Protein AF-A0A524JE22-F1 (afdb_monomer_lite)

Foldseek 3Di:
DDDQQWDWDADPQQAIDIGGDDVVVPSPDDPVNVVVVVVRVVVSVVDPSHD

pLDDT: mean 94.47, std 7.72, range [50.75, 97.94]

Structure (mmCIF, N/CA/C/O backbone):
data_AF-A0A524JE22-F1
#
_entry.id   AF-A0A524JE22-F1
#
loop_
_atom_site.group_PDB
_atom_site.id
_atom_site.type_symbol
_atom_site.label_atom_id
_atom_site.label_alt_id
_atom_site.label_comp_id
_atom_site.label_asym_id
_atom_site.label_entity_id
_atom_site.label_seq_id
_atom_site.pdbx_PDB_ins_code
_atom_site.Cartn_x
_atom_site.Cartn_y
_atom_site.Cartn_z
_atom_site.occupancy
_atom_site.B_iso_or_equiv
_atom_site.auth_seq_id
_atom_site.auth_comp_id
_atom_site.auth_asym_id
_atom_site.auth_atom_id
_atom_site.pdbx_PDB_model_num
ATOM 1 N N .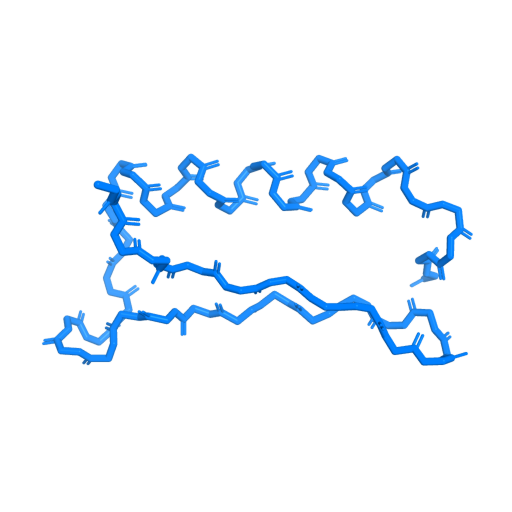 MET A 1 1 ? -0.555 5.374 -14.859 1.00 50.75 1 MET A N 1
ATOM 2 C CA . MET A 1 1 ? -0.766 4.954 -13.458 1.00 50.75 1 MET A CA 1
ATOM 3 C C . MET A 1 1 ? 0.318 3.940 -13.144 1.00 50.75 1 MET A C 1
ATOM 5 O O . MET A 1 1 ? 0.472 3.018 -13.932 1.00 50.75 1 MET A O 1
ATOM 9 N N . THR A 1 2 ? 1.135 4.166 -12.114 1.00 68.44 2 THR A N 1
ATOM 10 C CA . THR A 1 2 ? 2.213 3.241 -11.717 1.00 68.44 2 THR A CA 1
ATOM 11 C C . THR A 1 2 ? 1.601 1.952 -11.172 1.00 68.44 2 THR A C 1
ATOM 13 O O . THR A 1 2 ? 0.628 2.023 -10.424 1.00 68.44 2 THR A O 1
ATOM 16 N N . GLU A 1 3 ? 2.134 0.792 -11.556 1.00 82.81 3 GLU A N 1
ATOM 17 C CA . GLU A 1 3 ? 1.681 -0.500 -11.025 1.00 82.81 3 GLU A CA 1
ATOM 18 C C . GLU A 1 3 ? 1.906 -0.574 -9.499 1.00 82.81 3 GLU A C 1
ATOM 20 O O . GLU A 1 3 ? 2.906 -0.039 -8.998 1.00 82.81 3 GLU A O 1
ATOM 25 N N . PRO A 1 4 ? 0.990 -1.198 -8.735 1.00 86.69 4 PRO A N 1
ATOM 26 C CA . PRO A 1 4 ? 1.187 -1.400 -7.304 1.00 86.69 4 PRO A CA 1
ATOM 2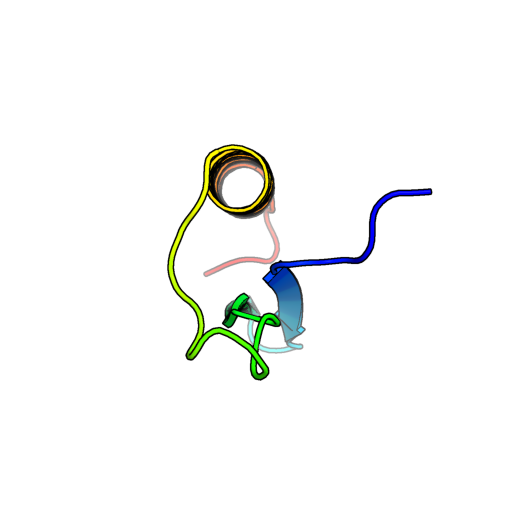7 C C . PRO A 1 4 ? 2.376 -2.345 -7.071 1.00 86.69 4 PRO A C 1
ATOM 29 O O . PRO A 1 4 ? 2.422 -3.437 -7.621 1.00 86.69 4 PRO A O 1
ATOM 32 N N . LEU A 1 5 ? 3.346 -1.910 -6.260 1.00 96.00 5 LEU A N 1
ATOM 33 C CA . LEU A 1 5 ? 4.548 -2.674 -5.884 1.00 96.00 5 LEU A CA 1
ATOM 34 C C . LEU A 1 5 ? 4.448 -3.223 -4.455 1.00 96.00 5 LEU A C 1
ATOM 36 O O . LEU A 1 5 ? 5.230 -4.092 -4.062 1.00 96.00 5 LEU A O 1
ATOM 40 N N . ALA A 1 6 ? 3.496 -2.709 -3.676 1.00 95.94 6 ALA A N 1
ATOM 41 C CA . ALA A 1 6 ? 3.085 -3.242 -2.391 1.00 95.94 6 ALA A CA 1
ATOM 42 C C . ALA A 1 6 ? 1.577 -3.029 -2.181 1.00 95.94 6 ALA A C 1
ATOM 44 O O . ALA A 1 6 ? 1.032 -1.973 -2.514 1.00 95.94 6 ALA A O 1
ATOM 45 N N . ARG A 1 7 ? 0.913 -4.025 -1.594 1.00 96.06 7 ARG A N 1
ATOM 46 C CA . ARG A 1 7 ? -0.504 -4.001 -1.219 1.00 96.06 7 ARG A CA 1
ATOM 47 C C . ARG A 1 7 ? -0.657 -3.921 0.292 1.00 96.06 7 ARG A C 1
ATOM 49 O O . ARG A 1 7 ? 0.126 -4.525 1.018 1.00 96.06 7 ARG A O 1
ATOM 56 N N . TYR A 1 8 ? -1.688 -3.214 0.734 1.00 96.62 8 TYR A N 1
ATOM 57 C CA . TYR A 1 8 ? -2.035 -3.041 2.138 1.00 96.62 8 TYR A CA 1
ATOM 58 C C . TYR A 1 8 ? -3.508 -3.382 2.355 1.00 96.62 8 TYR A C 1
ATOM 60 O O . TYR A 1 8 ? -4.366 -2.907 1.608 1.00 96.62 8 TYR A O 1
ATOM 68 N N . THR A 1 9 ? -3.790 -4.218 3.349 1.00 96.75 9 THR A N 1
ATOM 69 C CA . THR A 1 9 ? -5.146 -4.606 3.763 1.00 96.75 9 THR A CA 1
ATOM 70 C C . THR A 1 9 ? -5.190 -4.775 5.276 1.00 96.75 9 THR A C 1
ATOM 72 O O . THR A 1 9 ? -4.213 -5.250 5.849 1.00 96.75 9 THR A O 1
ATOM 75 N N . VAL A 1 10 ? -6.321 -4.471 5.908 1.00 97.06 10 VAL A N 1
ATOM 76 C CA . VAL A 1 10 ? -6.584 -4.775 7.325 1.00 97.06 10 VAL A CA 1
ATOM 77 C C . VAL A 1 10 ? -7.745 -5.761 7.386 1.00 97.06 10 VAL A C 1
ATOM 79 O O . VAL A 1 10 ? -8.729 -5.586 6.663 1.00 97.06 10 VAL A O 1
ATOM 82 N N . ASP A 1 11 ? -7.612 -6.825 8.177 1.00 96.12 11 ASP A N 1
ATOM 83 C CA . ASP A 1 11 ? -8.681 -7.812 8.360 1.00 96.12 11 ASP A CA 1
ATOM 84 C C . ASP A 1 11 ? -9.671 -7.427 9.477 1.00 96.12 11 ASP A C 1
ATOM 86 O O . ASP A 1 11 ? -9.513 -6.423 10.172 1.00 96.12 11 ASP A O 1
ATOM 90 N N . GLU A 1 12 ? -10.719 -8.235 9.661 1.00 95.75 12 GLU A N 1
ATOM 91 C CA . GLU A 1 12 ? -11.754 -8.002 10.683 1.00 95.75 12 GLU A CA 1
ATOM 92 C C . GLU A 1 12 ? -11.241 -8.100 12.132 1.00 95.75 12 GLU A C 1
ATOM 94 O O . GLU A 1 12 ? -11.908 -7.648 13.065 1.00 95.75 12 GLU A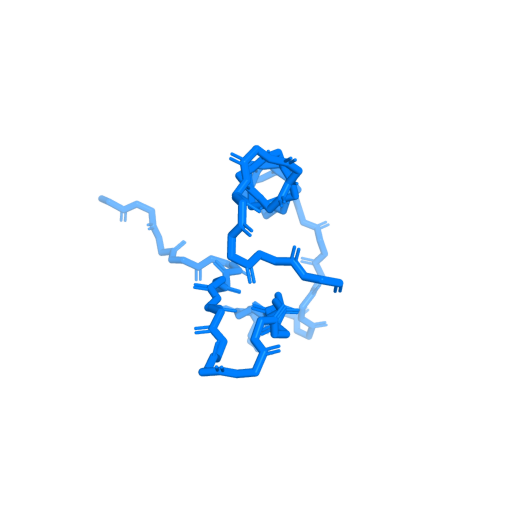 O 1
ATOM 99 N N . HIS A 1 13 ? -10.056 -8.678 12.333 1.00 96.12 13 HIS A N 1
ATOM 100 C CA . HIS A 1 13 ? -9.403 -8.788 13.632 1.00 96.12 13 HIS A CA 1
ATOM 101 C C . HIS A 1 13 ? -8.455 -7.614 13.918 1.00 96.12 13 HIS A C 1
ATOM 103 O O . HIS A 1 13 ? -7.926 -7.525 15.030 1.00 96.12 13 HIS A O 1
ATOM 109 N N . GLY A 1 14 ? -8.284 -6.699 12.958 1.00 96.38 14 GLY A N 1
ATOM 110 C CA . GLY A 1 14 ? -7.392 -5.548 13.056 1.00 96.38 14 GLY A CA 1
ATOM 111 C C . GLY A 1 14 ? -5.943 -5.858 12.680 1.00 96.38 14 GLY A C 1
ATOM 112 O O . GLY A 1 14 ? -5.041 -5.104 13.043 1.00 96.38 14 GLY A O 1
ATOM 113 N N . ILE A 1 15 ? -5.686 -6.963 11.974 1.00 96.62 15 ILE A N 1
ATOM 114 C CA . ILE A 1 15 ? -4.338 -7.332 11.538 1.00 96.62 15 ILE A CA 1
ATOM 115 C C . ILE A 1 15 ? -4.055 -6.676 10.187 1.00 96.62 15 ILE A C 1
ATOM 117 O O . ILE A 1 15 ? -4.692 -6.974 9.174 1.00 96.62 15 ILE A O 1
ATOM 121 N N . ALA A 1 16 ? -3.055 -5.798 10.166 1.00 97.12 16 ALA A N 1
ATOM 122 C CA . ALA A 1 16 ? -2.558 -5.170 8.952 1.00 97.12 16 ALA A CA 1
ATOM 123 C C . ALA A 1 16 ? -1.602 -6.100 8.183 1.00 97.12 16 ALA A C 1
ATOM 125 O O . ALA A 1 16 ? -0.523 -6.452 8.665 1.00 97.12 16 ALA A O 1
ATOM 126 N N . LEU A 1 17 ? -1.959 -6.449 6.947 1.00 97.38 17 LEU A N 1
ATOM 127 C CA . LEU A 1 17 ? -1.115 -7.182 6.008 1.00 97.38 17 LEU A CA 1
ATOM 128 C C . LEU A 1 17 ? -0.509 -6.221 4.981 1.00 97.38 17 LEU A C 1
ATOM 130 O O . LEU A 1 17 ? -1.215 -5.638 4.157 1.00 97.38 17 LEU A O 1
ATOM 134 N N . LEU A 1 18 ? 0.820 -6.120 4.995 1.00 97.12 18 LEU A N 1
ATOM 135 C CA . LEU A 1 18 ? 1.610 -5.444 3.971 1.00 97.12 18 LEU A CA 1
ATOM 136 C C . LEU A 1 18 ? 2.289 -6.490 3.082 1.00 97.12 18 LEU A C 1
ATOM 138 O O . LEU A 1 18 ? 3.215 -7.178 3.511 1.00 97.12 18 LEU A O 1
ATOM 142 N N . GLN A 1 19 ? 1.839 -6.612 1.836 1.00 97.50 19 GLN A N 1
ATOM 143 C CA . GLN A 1 19 ? 2.342 -7.601 0.889 1.00 97.50 19 GLN A CA 1
ATOM 144 C C . GLN A 1 19 ? 3.188 -6.946 -0.204 1.00 97.50 19 GLN A C 1
ATOM 146 O O . GLN A 1 19 ? 2.722 -6.060 -0.914 1.00 97.50 19 GLN A O 1
ATOM 151 N N . LEU A 1 20 ? 4.413 -7.436 -0.394 1.00 97.56 20 LEU A N 1
ATOM 152 C CA . LEU A 1 20 ? 5.274 -7.046 -1.512 1.00 97.56 20 LEU A CA 1
ATOM 153 C C . LEU A 1 20 ? 4.751 -7.667 -2.819 1.00 97.56 20 LEU A C 1
ATOM 155 O O . LEU A 1 20 ? 4.532 -8.879 -2.873 1.00 97.56 20 LEU A O 1
ATOM 159 N N . ASP A 1 21 ? 4.569 -6.857 -3.862 1.00 96.50 21 ASP A N 1
ATOM 160 C CA . ASP A 1 21 ? 3.855 -7.238 -5.091 1.00 96.50 21 ASP A CA 1
ATOM 161 C C . ASP A 1 21 ? 4.693 -6.980 -6.354 1.00 96.50 21 ASP A C 1
ATOM 163 O O . ASP A 1 21 ? 4.247 -6.388 -7.330 1.00 96.50 21 ASP A O 1
ATOM 167 N N . ARG A 1 22 ? 5.956 -7.421 -6.330 1.00 95.12 22 ARG A N 1
ATOM 168 C CA . ARG A 1 22 ? 6.900 -7.316 -7.453 1.00 95.12 22 ARG A CA 1
ATOM 169 C C . ARG A 1 22 ? 7.568 -8.670 -7.746 1.00 95.12 22 ARG A C 1
ATOM 171 O O . ARG A 1 22 ? 8.793 -8.820 -7.599 1.00 95.12 22 ARG A O 1
ATOM 178 N N . PRO A 1 23 ? 6.778 -9.694 -8.124 1.00 96.19 23 PRO A N 1
ATOM 179 C CA . PRO A 1 23 ? 7.256 -11.071 -8.236 1.00 96.19 23 PRO A CA 1
ATOM 180 C C . PRO A 1 23 ? 8.322 -11.255 -9.327 1.00 96.19 23 PRO A C 1
ATOM 182 O O . PRO A 1 23 ? 9.279 -12.003 -9.125 1.00 96.19 23 PRO A O 1
ATOM 185 N N . ASP A 1 24 ? 8.229 -10.519 -10.437 1.00 95.88 24 ASP A N 1
ATOM 186 C CA . ASP A 1 24 ? 9.181 -10.555 -11.559 1.00 95.88 24 ASP A CA 1
ATOM 187 C C . ASP A 1 24 ? 10.607 -10.134 -11.153 1.00 95.88 24 ASP A C 1
ATOM 189 O O . ASP A 1 24 ? 11.590 -10.514 -11.793 1.00 95.88 24 ASP A O 1
ATOM 193 N N . ARG A 1 25 ? 10.741 -9.381 -10.052 1.00 96.56 25 ARG A N 1
ATOM 194 C CA . ARG A 1 25 ? 12.027 -8.943 -9.486 1.00 96.56 25 ARG A CA 1
ATOM 195 C C . ARG A 1 25 ? 12.309 -9.526 -8.112 1.00 96.56 25 ARG A C 1
ATOM 197 O O . ARG A 1 25 ? 13.142 -8.971 -7.396 1.00 96.56 25 ARG A O 1
ATOM 204 N N . 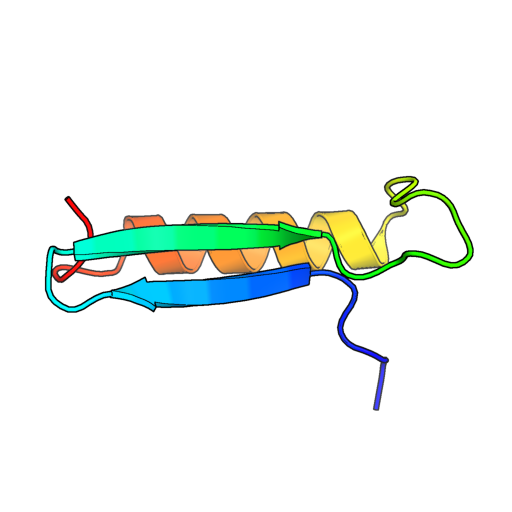ARG A 1 26 ? 11.650 -10.631 -7.740 1.00 96.38 26 ARG A N 1
ATOM 205 C CA . ARG A 1 26 ? 11.804 -11.273 -6.419 1.00 96.38 26 ARG A CA 1
ATOM 206 C C . ARG A 1 26 ? 11.602 -10.274 -5.271 1.00 96.38 26 ARG A C 1
ATOM 208 O O . ARG A 1 26 ? 12.311 -10.331 -4.272 1.00 96.38 26 ARG A O 1
ATOM 215 N N . ASN A 1 27 ? 10.680 -9.326 -5.453 1.00 97.06 27 ASN A N 1
ATOM 216 C CA . ASN A 1 27 ? 10.387 -8.251 -4.507 1.00 97.06 27 ASN A CA 1
ATOM 217 C C . ASN A 1 27 ? 11.589 -7.363 -4.140 1.00 97.06 27 ASN A C 1
ATOM 219 O O . ASN A 1 27 ? 11.624 -6.785 -3.056 1.00 97.06 27 ASN A O 1
ATOM 223 N N . ALA A 1 28 ? 12.573 -7.225 -5.038 1.00 97.69 28 ALA A N 1
ATOM 224 C CA . ALA A 1 28 ? 13.676 -6.294 -4.832 1.00 97.69 28 ALA A CA 1
ATOM 225 C C . ALA A 1 28 ? 13.141 -4.867 -4.624 1.00 97.69 28 ALA A C 1
ATOM 227 O O . ALA A 1 28 ? 12.412 -4.340 -5.473 1.00 97.69 28 ALA A O 1
ATOM 228 N N . ILE A 1 29 ? 13.532 -4.241 -3.514 1.00 96.88 29 ILE A N 1
ATOM 229 C CA . ILE A 1 29 ? 13.055 -2.914 -3.122 1.00 96.88 29 ILE A CA 1
ATOM 230 C C . ILE A 1 29 ? 13.773 -1.853 -3.961 1.00 96.88 29 ILE A C 1
ATOM 232 O O . ILE A 1 29 ? 14.996 -1.735 -3.930 1.00 96.88 29 ILE A O 1
ATOM 236 N N . ASN A 1 30 ? 13.003 -1.084 -4.728 1.00 96.38 30 ASN A N 1
ATOM 237 C CA . ASN A 1 30 ? 13.448 0.134 -5.407 1.00 96.38 30 ASN A CA 1
ATOM 238 C C . ASN A 1 30 ? 12.804 1.366 -4.748 1.00 96.38 30 ASN A C 1
ATOM 240 O O . ASN A 1 30 ? 11.948 1.225 -3.876 1.00 96.38 30 ASN A O 1
ATOM 244 N N . THR A 1 31 ? 13.189 2.573 -5.171 1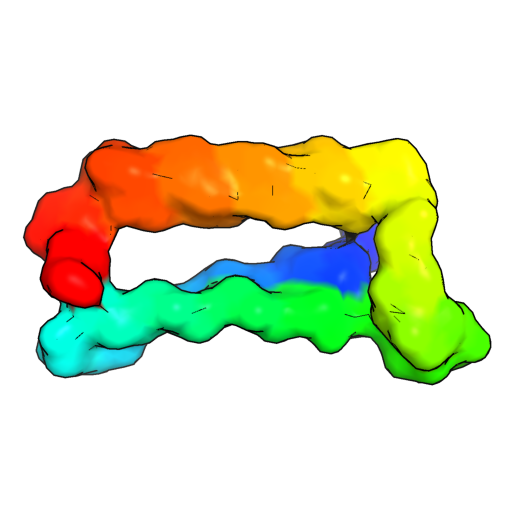.00 97.75 31 THR A N 1
ATOM 245 C CA . THR A 1 31 ? 12.653 3.819 -4.598 1.00 97.75 31 THR A CA 1
ATOM 246 C C . THR A 1 31 ? 11.120 3.899 -4.646 1.00 97.75 31 THR A C 1
ATOM 248 O O . THR A 1 31 ? 10.536 4.111 -3.587 1.00 97.75 31 THR A O 1
ATOM 251 N N . PRO A 1 32 ? 10.436 3.624 -5.778 1.00 96.31 32 PRO A N 1
ATOM 252 C CA . PRO A 1 32 ? 8.970 3.658 -5.805 1.00 96.31 32 PRO A CA 1
ATOM 253 C C . PRO A 1 32 ? 8.307 2.658 -4.849 1.00 96.31 32 PRO A C 1
ATOM 255 O O . PRO A 1 32 ? 7.281 2.954 -4.244 1.00 96.31 32 PRO A O 1
ATOM 258 N N . MET A 1 33 ? 8.882 1.463 -4.692 1.00 96.38 33 MET A N 1
ATOM 259 C CA . MET A 1 33 ? 8.375 0.474 -3.742 1.00 96.38 33 MET A CA 1
ATOM 260 C C . MET A 1 33 ? 8.578 0.943 -2.305 1.00 96.38 33 MET A C 1
ATOM 262 O O . MET A 1 33 ? 7.660 0.835 -1.503 1.00 96.38 33 MET A O 1
ATOM 266 N N . LEU A 1 34 ? 9.747 1.503 -1.986 1.00 97.81 34 LEU A N 1
ATOM 267 C CA . LEU A 1 34 ? 10.020 2.062 -0.665 1.00 97.81 34 LEU A CA 1
ATOM 268 C C . LEU A 1 34 ? 9.023 3.173 -0.308 1.00 97.81 34 LEU A C 1
ATOM 270 O O . LEU A 1 34 ? 8.492 3.171 0.797 1.00 97.81 34 LEU A O 1
ATOM 274 N N . GLU A 1 35 ? 8.724 4.075 -1.243 1.00 97.94 35 GLU A N 1
ATOM 275 C CA . GLU A 1 35 ? 7.718 5.130 -1.057 1.00 97.94 35 GLU A CA 1
ATOM 276 C C . GLU A 1 35 ? 6.330 4.549 -0.746 1.00 97.94 35 GLU A C 1
ATOM 278 O O . GLU A 1 35 ? 5.672 5.005 0.190 1.00 97.94 35 GLU A O 1
ATOM 283 N N . GLN A 1 36 ? 5.909 3.498 -1.462 1.00 97.25 36 GLN A N 1
ATOM 284 C CA . GLN A 1 36 ? 4.645 2.808 -1.177 1.00 97.25 36 GLN A CA 1
ATOM 285 C C . GLN A 1 36 ? 4.648 2.144 0.206 1.00 97.25 36 GLN A C 1
ATOM 287 O O . GLN A 1 36 ? 3.674 2.273 0.941 1.00 97.25 36 GLN A O 1
ATOM 292 N N . LEU A 1 37 ? 5.738 1.470 0.590 1.00 97.50 37 LEU A N 1
ATOM 293 C CA . LEU A 1 37 ? 5.852 0.837 1.908 1.00 97.50 37 LEU A CA 1
ATOM 294 C C . LEU A 1 37 ? 5.751 1.871 3.032 1.00 97.50 37 LEU A C 1
ATOM 296 O O . LEU A 1 37 ? 5.012 1.657 3.988 1.00 97.50 37 LEU A O 1
ATOM 300 N N . LEU A 1 38 ? 6.449 3.002 2.905 1.00 97.75 38 LEU A N 1
ATOM 301 C CA . LEU A 1 38 ? 6.381 4.087 3.884 1.00 97.75 38 LEU A CA 1
ATOM 302 C C . LEU A 1 38 ? 4.972 4.686 3.968 1.00 97.75 38 LEU A C 1
ATOM 304 O O . LEU A 1 38 ? 4.495 4.942 5.072 1.00 97.75 38 LEU A O 1
ATOM 308 N N . GLY A 1 39 ? 4.292 4.857 2.830 1.00 97.12 39 GLY A N 1
ATOM 309 C CA . GLY A 1 39 ? 2.899 5.308 2.787 1.00 97.12 39 GLY A CA 1
ATOM 310 C C . GLY A 1 39 ? 1.945 4.351 3.504 1.00 97.12 39 GLY A C 1
ATOM 311 O O . GLY A 1 39 ? 1.151 4.789 4.334 1.00 97.12 39 GLY A O 1
ATOM 312 N N . HIS A 1 40 ? 2.067 3.045 3.253 1.00 97.19 40 HIS A N 1
ATOM 313 C CA . HIS A 1 40 ? 1.239 2.023 3.904 1.00 97.19 40 HIS A CA 1
ATOM 314 C C . HIS A 1 40 ? 1.511 1.916 5.409 1.00 97.19 40 HIS A C 1
ATOM 316 O O . HIS A 1 40 ? 0.579 1.773 6.192 1.00 97.19 40 HIS A O 1
ATOM 322 N N . ILE A 1 41 ? 2.772 2.037 5.835 1.00 96.75 41 ILE A N 1
ATOM 323 C CA . ILE A 1 41 ? 3.137 2.046 7.261 1.00 96.75 41 ILE A CA 1
ATOM 324 C C . ILE A 1 41 ? 2.591 3.300 7.956 1.00 96.75 41 ILE A C 1
ATOM 326 O O . ILE A 1 41 ? 2.097 3.210 9.077 1.00 96.75 41 ILE A O 1
ATOM 330 N N . ALA A 1 42 ? 2.658 4.464 7.304 1.00 97.50 42 ALA A N 1
ATOM 331 C CA . ALA A 1 42 ? 2.072 5.690 7.837 1.00 97.50 42 ALA A CA 1
ATOM 332 C C . ALA A 1 42 ? 0.546 5.573 7.971 1.00 97.50 42 ALA A C 1
ATOM 334 O O . ALA A 1 42 ? 0.012 5.945 9.010 1.00 97.50 42 ALA A O 1
ATOM 335 N N . ALA A 1 43 ? -0.130 4.993 6.974 1.00 95.19 43 ALA A N 1
ATOM 336 C CA . ALA A 1 43 ? -1.563 4.718 7.046 1.00 95.19 43 ALA A CA 1
ATOM 337 C C . ALA A 1 43 ? -1.899 3.771 8.208 1.00 95.19 43 ALA A C 1
ATOM 339 O O . ALA A 1 43 ? -2.783 4.081 8.994 1.00 95.19 43 ALA A O 1
ATOM 340 N N . ALA A 1 44 ? -1.143 2.682 8.376 1.00 96.19 44 ALA A N 1
ATOM 341 C CA . ALA A 1 44 ? -1.350 1.736 9.471 1.00 96.19 44 ALA A CA 1
ATOM 342 C C . ALA A 1 44 ? -1.157 2.362 10.859 1.00 96.19 44 ALA A C 1
ATOM 344 O O . ALA A 1 44 ? -1.848 1.988 11.798 1.00 96.19 44 ALA A O 1
ATOM 345 N N . ARG A 1 45 ? -0.223 3.313 10.999 1.00 95.62 45 ARG A N 1
ATOM 346 C CA . ARG A 1 45 ? -0.016 4.055 12.253 1.00 95.62 45 ARG A CA 1
ATOM 347 C C . ARG A 1 45 ? -1.241 4.891 12.629 1.00 95.62 45 ARG A C 1
ATOM 349 O O . ARG A 1 45 ? -1.522 5.042 13.813 1.00 95.62 45 ARG A O 1
ATOM 356 N N . ASP A 1 46 ? -1.908 5.458 11.630 1.00 96.44 46 ASP A N 1
ATOM 357 C CA . ASP A 1 46 ? -3.018 6.391 11.812 1.00 96.44 46 ASP A CA 1
ATOM 358 C C . ASP A 1 46 ? -4.395 5.680 11.737 1.00 96.44 46 ASP A C 1
ATOM 360 O O . ASP A 1 46 ? -5.429 6.339 11.827 1.00 96.44 46 ASP A O 1
ATOM 364 N N . ASP A 1 47 ? -4.421 4.348 11.586 1.00 95.31 47 ASP A N 1
ATOM 365 C CA . ASP A 1 47 ? -5.632 3.524 11.489 1.00 95.31 47 ASP A CA 1
ATOM 366 C C . ASP A 1 47 ? -6.023 2.939 12.859 1.00 95.31 47 ASP A C 1
ATOM 368 O O . ASP A 1 47 ? -5.374 2.034 13.383 1.00 95.31 47 ASP A O 1
ATOM 372 N N . GLU A 1 48 ? -7.124 3.438 13.431 1.00 94.56 48 GLU A N 1
ATOM 373 C CA . GLU A 1 48 ? -7.677 2.976 14.717 1.00 94.56 48 GLU A CA 1
ATOM 374 C C . GLU A 1 48 ? -8.162 1.512 14.694 1.00 94.56 48 GLU A C 1
ATOM 376 O O . GLU A 1 48 ? -8.378 0.907 15.748 1.00 94.56 48 GLU A O 1
ATOM 381 N N . GLY A 1 49 ? -8.362 0.939 13.504 1.00 92.69 49 GLY A N 1
ATOM 382 C CA . GLY A 1 49 ? -8.719 -0.462 13.312 1.00 92.69 49 GLY A CA 1
ATOM 383 C C . GLY A 1 49 ? -7.537 -1.422 13.453 1.00 92.69 49 GLY A C 1
ATOM 384 O 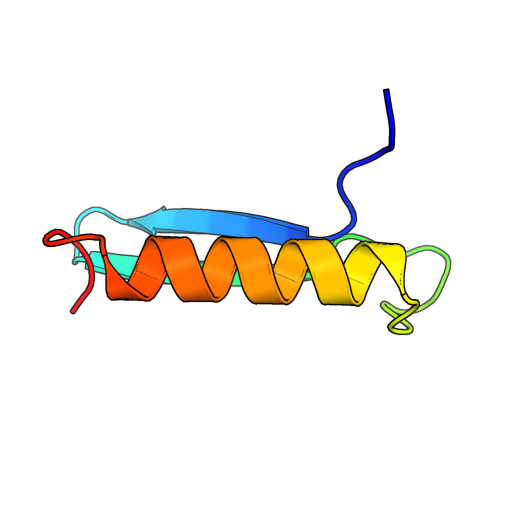O . GLY A 1 49 ? -7.769 -2.611 13.674 1.00 92.69 49 GLY A O 1
ATOM 385 N N . VAL A 1 50 ? -6.295 -0.935 13.361 1.00 95.31 50 VAL A N 1
ATOM 386 C CA . VAL A 1 50 ? -5.077 -1.753 13.463 1.00 95.31 50 VAL A CA 1
ATOM 387 C C . VAL A 1 50 ? -4.702 -1.992 14.931 1.00 95.31 50 VAL A C 1
ATOM 389 O O . VAL A 1 50 ? -4.765 -1.078 15.755 1.00 95.31 50 VAL A O 1
ATOM 392 N N . ARG A 1 51 ? -4.313 -3.229 15.271 1.00 89.81 51 ARG A N 1
ATOM 393 C CA . ARG A 1 51 ? -3.993 -3.668 16.644 1.00 89.81 51 ARG A CA 1
ATOM 394 C C . ARG A 1 51 ? -2.605 -4.277 16.796 1.00 89.81 51 ARG A C 1
ATOM 396 O O . ARG A 1 51 ? -2.124 -4.925 15.840 1.00 89.81 51 ARG A O 1
#

Sequence (51 aa):
MTEPLARYTVDEHGIALLQLDRPDRRNAINTPMLEQLLGHIAAARDDEGVR

Radius of gyration: 11.73 Å; chains: 1; bounding box: 25×18×30 Å

Secondary structure (DSSP, 8-state):
-PPPSEEEEE-TT-PEEEEE--GGGTT---HHHHHHHHHHHHHHHT-TT--